Protein AF-A0A3M9N7W4-F1 (afdb_monomer_lite)

pLDDT: mean 87.43, std 9.18, range [45.81, 93.56]

Secondary structure (DSSP, 8-state):
-HHHHHHTS-HHHHHHHHHHHTS---HHHHHHHHT--HHHHHHHHHHHHHHHHHHHH---

Organism: NCBI:txid2294116

Radius of gyration: 11.85 Å; chains: 1; bounding box: 35×18×24 Å

Foldseek 3Di:
DLVVLLVPQDPVLNVLCCCCPVVVDDLVVVCVVVVHDSVVSVVSPVVSVVSSCCVVVVPD

Structure (mmCIF, N/CA/C/O backbone):
data_AF-A0A3M9N7W4-F1
#
_entry.id   AF-A0A3M9N7W4-F1
#
loop_
_atom_site.group_PDB
_atom_site.id
_atom_site.type_symbol
_atom_site.label_atom_id
_atom_site.label_alt_id
_atom_site.label_comp_id
_atom_site.label_asym_id
_atom_site.label_entity_id
_atom_site.label_seq_id
_atom_site.pdbx_PDB_ins_code
_atom_site.Cartn_x
_atom_site.Cartn_y
_atom_site.Cartn_z
_atom_site.occupancy
_atom_site.B_iso_or_equiv
_atom_site.auth_seq_id
_atom_site.auth_comp_id
_atom_site.auth_asym_id
_atom_site.auth_atom_id
_atom_site.pdbx_PDB_model_num
ATOM 1 N N . MET A 1 1 ? 10.286 7.291 -10.896 1.00 63.88 1 MET A N 1
ATOM 2 C CA . MET A 1 1 ? 10.832 6.025 -10.348 1.00 63.88 1 MET A CA 1
ATOM 3 C C . MET A 1 1 ? 10.099 5.515 -9.104 1.00 63.88 1 MET A C 1
ATOM 5 O O . MET A 1 1 ? 9.765 4.340 -9.101 1.00 63.88 1 MET A O 1
ATOM 9 N N . LEU A 1 2 ? 9.804 6.322 -8.069 1.00 72.38 2 LEU A N 1
ATOM 10 C CA . LEU A 1 2 ? 8.981 5.847 -6.932 1.00 72.38 2 LEU A CA 1
ATOM 11 C C . LEU A 1 2 ? 7.475 5.826 -7.251 1.00 72.38 2 LEU A C 1
ATOM 13 O O . LEU A 1 2 ? 6.787 4.868 -6.912 1.00 72.38 2 LEU A O 1
ATOM 17 N N . TYR A 1 3 ? 6.975 6.861 -7.931 1.00 77.00 3 TYR A N 1
ATOM 18 C CA . TYR A 1 3 ? 5.570 6.939 -8.336 1.00 77.00 3 TYR A CA 1
ATOM 19 C C . TYR A 1 3 ? 5.178 5.784 -9.264 1.00 77.00 3 TYR A C 1
ATOM 21 O O . TYR A 1 3 ? 4.165 5.146 -9.007 1.00 77.00 3 TYR A O 1
ATOM 29 N N . ASP A 1 4 ? 6.029 5.419 -10.228 1.00 83.25 4 ASP A N 1
ATOM 30 C CA . ASP A 1 4 ? 5.817 4.268 -11.121 1.00 83.25 4 ASP A CA 1
ATOM 31 C C . ASP A 1 4 ? 5.656 2.948 -10.351 1.00 83.25 4 ASP A C 1
ATOM 33 O O . ASP A 1 4 ? 4.768 2.147 -10.634 1.00 83.25 4 ASP A O 1
ATOM 37 N N . ALA A 1 5 ? 6.474 2.729 -9.315 1.00 85.44 5 ALA A N 1
ATOM 38 C CA . ALA A 1 5 ? 6.376 1.536 -8.476 1.00 85.44 5 ALA A CA 1
ATOM 39 C C . ALA A 1 5 ? 5.065 1.498 -7.671 1.00 85.44 5 ALA A C 1
ATOM 41 O O . ALA A 1 5 ? 4.500 0.426 -7.457 1.00 85.44 5 ALA A O 1
ATOM 42 N N . ILE A 1 6 ? 4.565 2.664 -7.243 1.00 84.56 6 ILE A N 1
ATOM 43 C CA . ILE A 1 6 ? 3.266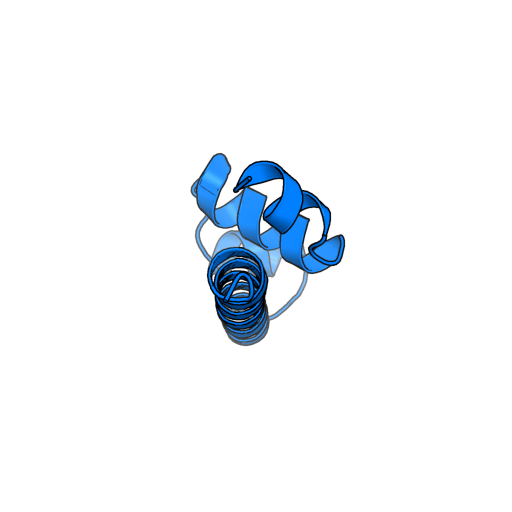 2.800 -6.567 1.00 84.56 6 ILE A CA 1
ATOM 44 C C . ILE A 1 6 ? 2.111 2.601 -7.560 1.00 84.56 6 ILE A C 1
ATOM 46 O O . ILE A 1 6 ? 1.056 2.093 -7.179 1.00 84.56 6 ILE A O 1
ATOM 50 N N . GLU A 1 7 ? 2.286 2.982 -8.824 1.00 87.00 7 GLU A N 1
ATOM 51 C CA . GLU A 1 7 ? 1.299 2.772 -9.889 1.00 87.00 7 GLU A CA 1
ATOM 52 C C . GLU A 1 7 ? 1.147 1.294 -10.250 1.00 87.00 7 GLU A C 1
ATOM 54 O O . GLU A 1 7 ? 0.032 0.846 -10.499 1.00 87.00 7 GLU A O 1
ATOM 59 N N . LEU A 1 8 ? 2.243 0.535 -10.180 1.00 86.81 8 LEU A N 1
ATOM 60 C CA . LEU A 1 8 ? 2.271 -0.916 -10.376 1.00 86.81 8 LEU A CA 1
ATOM 61 C C . LEU A 1 8 ? 1.675 -1.710 -9.198 1.00 86.81 8 LEU A C 1
ATOM 63 O O . LEU A 1 8 ? 1.478 -2.922 -9.308 1.00 86.81 8 LEU A O 1
ATOM 67 N N . LEU A 1 9 ? 1.385 -1.065 -8.059 1.00 87.81 9 LEU A N 1
ATOM 68 C CA . LEU A 1 9 ? 0.718 -1.742 -6.949 1.00 87.81 9 LEU A CA 1
ATOM 69 C C . LEU A 1 9 ? -0.731 -2.091 -7.314 1.00 87.81 9 LEU A C 1
ATOM 71 O O . LEU A 1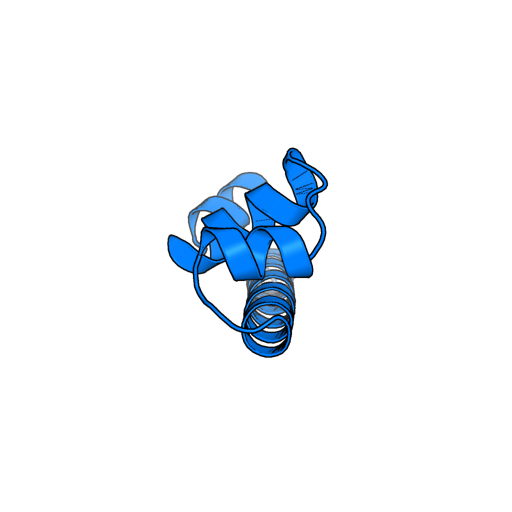 9 ? -1.441 -1.272 -7.900 1.00 87.81 9 LEU A O 1
ATOM 75 N N . PRO A 1 10 ? -1.241 -3.243 -6.843 1.00 89.38 10 PRO A N 1
ATOM 76 C CA . PRO A 1 10 ? -2.655 -3.563 -6.967 1.00 89.38 10 PRO A CA 1
ATOM 77 C C . PRO A 1 10 ? -3.527 -2.454 -6.366 1.00 89.38 10 PRO A C 1
ATOM 79 O O . PRO A 1 10 ? -3.171 -1.914 -5.309 1.00 89.38 10 PRO A O 1
ATOM 82 N N . PRO A 1 11 ? -4.704 -2.170 -6.948 1.00 87.62 11 PRO A N 1
ATOM 83 C CA . PRO A 1 11 ? -5.526 -1.011 -6.592 1.00 87.62 11 PRO A CA 1
ATOM 84 C C . PRO A 1 11 ? -5.850 -0.949 -5.095 1.00 87.62 11 PRO A C 1
ATOM 86 O O . PRO A 1 11 ? -5.767 0.111 -4.479 1.00 87.62 11 PRO A O 1
ATOM 89 N N . ARG A 1 12 ? -6.110 -2.102 -4.468 1.00 87.69 12 ARG A N 1
ATOM 90 C CA . ARG A 1 12 ? -6.398 -2.202 -3.029 1.00 87.69 12 ARG A CA 1
ATOM 91 C C . ARG A 1 12 ? -5.183 -1.868 -2.151 1.00 87.69 12 ARG A C 1
ATOM 93 O O . ARG A 1 12 ? -5.326 -1.181 -1.147 1.00 87.69 12 ARG A O 1
ATOM 100 N N . ARG A 1 13 ? -3.974 -2.294 -2.546 1.00 90.00 13 ARG A N 1
ATOM 101 C CA . ARG A 1 13 ? -2.722 -1.958 -1.835 1.00 90.00 13 ARG A CA 1
ATOM 102 C C . ARG A 1 13 ? -2.329 -0.501 -2.051 1.00 90.00 13 ARG A C 1
ATOM 104 O O . ARG A 1 13 ? -1.931 0.147 -1.090 1.00 90.00 13 ARG A O 1
ATOM 111 N N . LYS A 1 14 ? -2.487 0.022 -3.273 1.00 92.00 14 LYS A N 1
ATOM 112 C CA . LYS A 1 14 ? -2.273 1.444 -3.591 1.00 92.00 14 LYS A CA 1
ATOM 113 C C . LYS A 1 14 ? -3.184 2.330 -2.741 1.00 92.00 14 LYS A C 1
ATOM 115 O O . LYS A 1 14 ? -2.711 3.309 -2.171 1.00 92.00 14 LYS A O 1
ATOM 120 N N . LEU A 1 15 ? -4.458 1.952 -2.609 1.00 91.25 15 LEU A N 1
ATOM 121 C CA . LEU A 1 15 ? -5.426 2.657 -1.771 1.00 91.25 15 LEU A CA 1
ATOM 122 C C . LEU A 1 15 ? -5.002 2.655 -0.299 1.00 91.25 15 LEU A C 1
ATOM 124 O O . LEU A 1 15 ? -4.862 3.724 0.282 1.00 91.25 15 LEU A O 1
ATOM 128 N N . ILE A 1 16 ? -4.724 1.483 0.281 1.00 91.38 16 ILE A N 1
ATOM 129 C CA . ILE A 1 16 ? -4.287 1.366 1.684 1.00 91.38 16 ILE A CA 1
ATOM 130 C C . ILE A 1 16 ? -3.004 2.170 1.938 1.00 91.38 16 ILE A C 1
ATOM 132 O O . ILE A 1 16 ? -2.912 2.899 2.925 1.00 91.38 16 ILE A O 1
ATOM 136 N N . PHE A 1 17 ? -2.030 2.084 1.029 1.00 90.69 17 PHE A N 1
ATOM 137 C CA . PHE A 1 17 ? -0.786 2.839 1.131 1.00 90.69 17 PHE A CA 1
ATOM 138 C C . PHE A 1 17 ? -1.036 4.350 1.071 1.00 90.69 17 PHE A C 1
ATOM 140 O O . PHE A 1 17 ? -0.492 5.076 1.896 1.00 90.69 17 PHE A O 1
ATOM 147 N N . LYS A 1 18 ? -1.900 4.834 0.165 1.00 91.06 18 LYS A N 1
ATOM 148 C CA . LYS A 1 18 ? -2.298 6.251 0.111 1.00 91.06 18 LYS A CA 1
ATOM 149 C C . LYS A 1 18 ? -3.029 6.697 1.376 1.00 91.06 18 LYS A C 1
ATOM 151 O O . LYS A 1 18 ? -2.691 7.744 1.909 1.00 91.06 18 LYS A O 1
ATOM 156 N N . LEU A 1 19 ? -3.983 5.924 1.885 1.00 91.69 19 LEU A N 1
ATOM 157 C CA . LEU A 1 19 ? -4.715 6.293 3.102 1.00 91.69 19 LEU A CA 1
ATOM 158 C C . LEU A 1 19 ? -3.772 6.405 4.311 1.00 91.69 19 LEU A C 1
ATOM 160 O O . LEU A 1 19 ? -3.880 7.333 5.104 1.00 91.69 19 LEU A O 1
ATOM 164 N N . CYS A 1 20 ? -2.797 5.503 4.420 1.00 90.56 20 CYS A N 1
ATOM 165 C CA . CYS A 1 20 ? -1.824 5.531 5.507 1.00 90.56 20 CYS A CA 1
ATOM 166 C C . CYS A 1 20 ? -0.748 6.620 5.325 1.00 90.56 20 CYS A C 1
ATOM 168 O O . CYS A 1 20 ? -0.391 7.288 6.289 1.00 90.56 20 CYS A O 1
ATOM 170 N N . LYS A 1 21 ? -0.215 6.815 4.107 1.00 86.38 21 LYS A N 1
ATOM 171 C CA . LYS A 1 21 ? 0.916 7.731 3.845 1.00 86.38 21 LYS A CA 1
ATOM 172 C C . LYS A 1 21 ? 0.534 9.140 3.406 1.00 86.38 21 LYS A C 1
ATOM 174 O O . LYS A 1 21 ? 1.302 10.053 3.673 1.00 86.38 21 LYS A O 1
ATOM 179 N N . ILE A 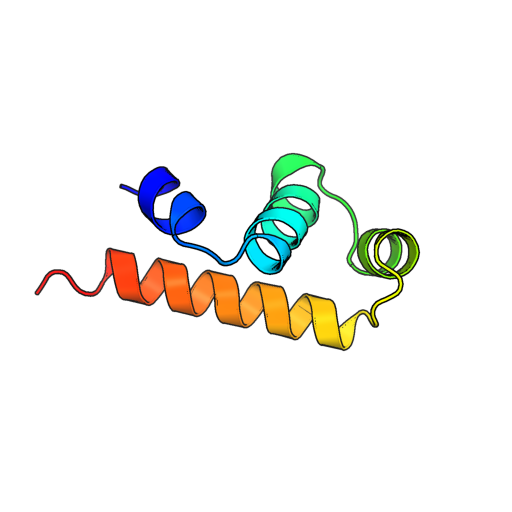1 22 ? -0.583 9.308 2.705 1.00 87.50 22 ILE A N 1
ATOM 180 C CA . ILE A 1 22 ? -1.064 10.613 2.227 1.00 87.50 22 ILE A CA 1
ATOM 181 C C . ILE A 1 22 ? -2.098 11.179 3.189 1.00 87.50 22 ILE A C 1
ATOM 183 O O . ILE A 1 22 ? -1.977 12.328 3.591 1.00 87.50 22 ILE A O 1
ATOM 187 N N . GLU A 1 23 ? -3.084 10.378 3.592 1.00 90.69 23 GLU A N 1
ATOM 188 C CA . GLU A 1 23 ? -4.113 10.849 4.528 1.00 90.69 23 GLU A CA 1
ATOM 189 C C . GLU A 1 23 ? -3.711 10.702 6.003 1.00 90.69 23 GLU A C 1
ATOM 191 O O . GLU A 1 23 ? -4.483 11.082 6.877 1.00 90.69 23 GLU A O 1
ATOM 196 N N . CYS A 1 24 ? -2.528 10.141 6.296 1.00 89.94 24 CYS A N 1
ATOM 197 C CA . CYS A 1 24 ? -2.044 9.885 7.659 1.00 89.94 24 CYS A CA 1
ATOM 198 C C . CYS A 1 24 ? -3.070 9.162 8.552 1.00 89.94 24 CYS A C 1
ATOM 200 O O . CYS A 1 24 ? -3.074 9.325 9.773 1.00 89.94 24 CYS A O 1
ATOM 202 N N . LYS A 1 25 ? -3.952 8.352 7.951 1.00 91.69 25 LYS A N 1
ATOM 203 C CA . LYS A 1 25 ? -4.967 7.606 8.691 1.00 91.69 25 LYS A CA 1
ATOM 204 C C . LYS A 1 25 ? -4.330 6.459 9.455 1.00 91.69 25 LYS A C 1
ATOM 206 O O . LYS A 1 25 ? -3.444 5.759 8.957 1.00 91.69 25 LYS A O 1
ATOM 211 N N . SER A 1 26 ? -4.853 6.230 10.653 1.00 92.62 26 SER A N 1
ATOM 212 C CA . SER A 1 26 ? -4.462 5.085 11.470 1.00 92.62 26 SER A CA 1
ATOM 213 C C . SER A 1 26 ? -5.000 3.786 10.877 1.00 92.62 26 SER A C 1
ATOM 215 O O . SER A 1 26 ? -6.043 3.772 10.217 1.00 92.62 26 SER A O 1
ATOM 217 N N . TYR A 1 27 ? -4.317 2.673 11.147 1.00 92.12 27 TYR A N 1
ATOM 218 C CA . TYR A 1 27 ? -4.735 1.357 10.659 1.00 92.12 27 TYR A CA 1
ATOM 219 C C . TYR A 1 27 ? -6.175 1.016 11.055 1.00 92.12 27 TYR A C 1
ATOM 221 O O . TYR A 1 27 ? -6.907 0.473 10.236 1.00 92.12 27 TYR A O 1
ATOM 229 N N . GLU A 1 28 ? -6.614 1.413 12.250 1.00 93.19 28 GLU A N 1
ATOM 230 C CA . GLU A 1 28 ? -7.991 1.222 12.720 1.00 93.19 28 GLU A CA 1
ATOM 231 C C . GLU A 1 28 ? -9.020 1.968 11.863 1.00 93.19 28 GLU A C 1
ATOM 233 O O . GLU A 1 28 ? -10.029 1.391 11.465 1.00 93.19 28 GLU A O 1
ATOM 238 N N . GLN A 1 29 ? -8.747 3.223 11.495 1.00 93.19 29 GLN A N 1
ATOM 239 C CA . GLN A 1 29 ? -9.649 4.003 10.642 1.00 93.19 29 GLN A CA 1
ATOM 240 C C . GLN A 1 29 ? -9.758 3.404 9.244 1.00 93.19 29 GLN A C 1
ATOM 242 O O . GLN A 1 29 ? -10.850 3.302 8.694 1.00 93.19 29 GLN A O 1
ATOM 247 N N . ILE A 1 30 ? -8.631 2.977 8.676 1.00 92.88 30 ILE A N 1
ATOM 248 C CA . ILE A 1 30 ? -8.609 2.327 7.364 1.00 92.88 30 ILE A CA 1
ATOM 249 C C . ILE A 1 30 ? -9.324 0.966 7.444 1.00 92.88 30 ILE A C 1
ATOM 251 O O . ILE A 1 30 ? -10.025 0.586 6.507 1.00 92.88 30 ILE A O 1
ATOM 255 N N . SER A 1 31 ? -9.190 0.262 8.572 1.00 93.44 31 SER A N 1
ATOM 256 C CA . SER A 1 31 ? -9.849 -1.020 8.850 1.00 93.44 31 SER A CA 1
ATOM 257 C C . SER A 1 31 ? -11.362 -0.861 8.862 1.00 93.44 31 SER A C 1
ATOM 259 O O . SER A 1 31 ? -12.063 -1.572 8.144 1.00 93.44 31 SER A O 1
ATOM 261 N N . LEU A 1 32 ? -11.857 0.136 9.597 1.00 93.38 32 LEU A N 1
ATOM 262 C CA . LEU A 1 32 ? -13.270 0.513 9.628 1.00 93.38 32 LEU A CA 1
ATOM 263 C C . LEU A 1 32 ? -13.772 0.967 8.250 1.00 93.38 3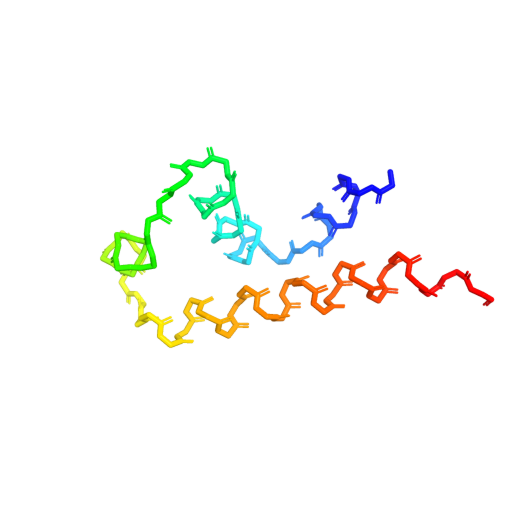2 LEU A C 1
ATOM 265 O O . LEU A 1 32 ? -14.837 0.5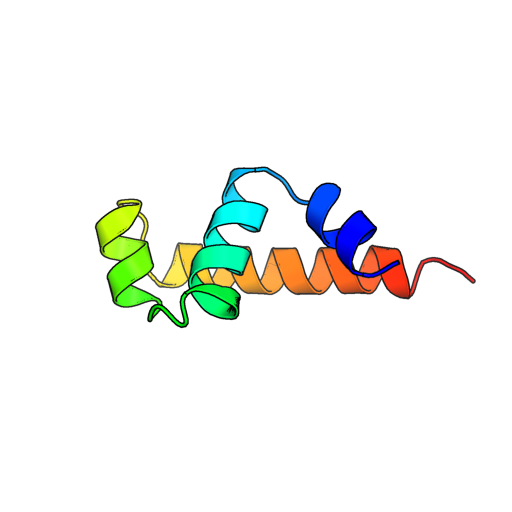42 7.815 1.00 93.38 32 LEU A O 1
ATOM 269 N N . GLN A 1 33 ? -12.991 1.781 7.535 1.00 92.12 33 GLN A N 1
ATOM 270 C CA . GLN A 1 33 ? -13.381 2.340 6.239 1.00 92.12 33 GLN A CA 1
ATOM 271 C C . GLN A 1 33 ? -13.473 1.279 5.129 1.00 92.12 33 GLN A C 1
ATOM 273 O O . GLN A 1 33 ? -14.315 1.389 4.241 1.00 92.12 33 GLN A O 1
ATOM 278 N N . LEU A 1 34 ? -12.600 0.269 5.151 1.00 89.69 34 LEU A N 1
ATOM 279 C CA . LEU A 1 34 ? -12.550 -0.792 4.138 1.00 89.69 34 LEU A CA 1
ATOM 280 C C . LEU A 1 34 ? -13.216 -2.101 4.586 1.00 89.69 34 LEU A C 1
ATOM 282 O O . LEU A 1 34 ? -13.318 -3.023 3.774 1.00 89.69 34 LEU A O 1
ATOM 286 N N . GLY A 1 35 ? -13.632 -2.198 5.852 1.00 92.12 35 GLY A N 1
ATOM 287 C CA . GLY A 1 35 ? -14.188 -3.414 6.446 1.00 92.12 35 GLY A CA 1
ATOM 288 C C . GLY A 1 35 ? -13.188 -4.574 6.505 1.00 92.12 35 GLY A C 1
ATOM 289 O O . GLY A 1 35 ? -13.578 -5.726 6.329 1.00 92.12 35 GLY A O 1
ATOM 290 N N . VAL A 1 36 ? -11.894 -4.290 6.683 1.00 90.38 36 VAL A N 1
ATOM 291 C CA . VAL A 1 36 ? -10.822 -5.304 6.740 1.00 90.38 36 VAL A CA 1
ATOM 292 C C . VAL A 1 36 ? -10.022 -5.150 8.020 1.00 90.38 36 VAL A C 1
ATOM 294 O O . VAL A 1 36 ? -9.743 -4.034 8.419 1.00 90.38 36 VAL A O 1
ATOM 297 N N . SER A 1 37 ? -9.583 -6.242 8.638 1.00 93.56 37 SER A N 1
ATOM 298 C CA . SER A 1 37 ? -8.876 -6.181 9.922 1.00 93.56 37 SER A CA 1
ATOM 299 C C . SER A 1 37 ? -7.552 -5.406 9.846 1.00 93.56 37 SER A C 1
ATOM 301 O O . SER A 1 37 ? -6.843 -5.454 8.837 1.00 93.56 37 SER A O 1
ATOM 303 N N . CYS A 1 38 ? -7.136 -4.785 10.956 1.00 92.94 38 CYS A N 1
ATOM 304 C CA . CYS A 1 38 ? -5.830 -4.117 11.071 1.00 92.94 38 CYS A CA 1
ATOM 305 C C . CYS A 1 38 ? -4.654 -5.022 10.652 1.00 92.94 38 CYS A C 1
ATOM 307 O O . CYS A 1 38 ? -3.714 -4.560 10.004 1.00 92.94 38 CYS A O 1
ATOM 309 N N . SER A 1 39 ? -4.726 -6.325 10.944 1.00 93.12 39 SER A N 1
ATOM 310 C CA . SER A 1 39 ? -3.735 -7.317 10.501 1.00 93.12 39 SER A CA 1
ATOM 311 C C . SER A 1 39 ? -3.658 -7.426 8.975 1.00 93.12 39 SER A C 1
ATOM 313 O O . SER A 1 39 ? -2.567 -7.474 8.411 1.00 93.12 39 SER A O 1
ATOM 315 N N . THR A 1 40 ? -4.805 -7.399 8.292 1.00 92.25 40 THR A N 1
ATOM 316 C CA . THR A 1 40 ? -4.893 -7.395 6.826 1.00 92.25 40 THR A CA 1
ATOM 317 C C . THR A 1 40 ? -4.263 -6.129 6.252 1.00 92.25 40 THR A C 1
ATOM 319 O O . THR A 1 40 ? -3.541 -6.187 5.259 1.00 92.25 40 THR A O 1
ATOM 322 N N . ILE A 1 41 ? -4.468 -4.983 6.902 1.00 92.19 41 ILE A N 1
ATOM 323 C CA . ILE A 1 41 ? -3.854 -3.711 6.503 1.00 92.19 41 ILE A CA 1
ATOM 324 C C . ILE A 1 41 ? -2.339 -3.752 6.653 1.00 92.19 41 ILE A C 1
ATOM 326 O O . ILE A 1 41 ? -1.632 -3.384 5.715 1.00 92.19 41 ILE A O 1
ATOM 330 N N . SER A 1 42 ? -1.844 -4.240 7.791 1.00 92.56 42 SER A N 1
ATOM 331 C CA . SER A 1 42 ? -0.409 -4.419 8.021 1.00 92.56 42 SER A CA 1
ATOM 332 C C . SER A 1 42 ? 0.213 -5.318 6.948 1.00 92.56 42 SER A C 1
ATOM 334 O O . SER A 1 42 ? 1.195 -4.935 6.309 1.00 92.56 42 SER A O 1
ATOM 336 N N . ASP A 1 43 ? -0.420 -6.454 6.642 1.00 93.56 43 ASP A N 1
ATOM 337 C CA . ASP A 1 43 ? 0.017 -7.356 5.573 1.00 93.56 43 ASP A CA 1
ATOM 338 C C . ASP A 1 43 ? 0.036 -6.659 4.197 1.00 93.56 43 ASP A C 1
ATOM 340 O O . ASP A 1 43 ? 1.015 -6.765 3.449 1.00 93.56 43 ASP A O 1
ATOM 344 N N . HIS A 1 44 ? -0.989 -5.862 3.878 1.00 91.38 44 HIS A N 1
ATOM 345 C CA . HIS A 1 44 ? -1.018 -5.061 2.654 1.00 91.38 44 HIS A CA 1
ATOM 346 C C . HIS A 1 44 ? 0.114 -4.028 2.589 1.00 91.38 44 HIS A C 1
ATOM 348 O O . HIS A 1 44 ? 0.725 -3.897 1.525 1.00 91.38 44 HIS A O 1
ATOM 354 N N . ILE A 1 45 ? 0.417 -3.332 3.689 1.00 91.88 45 ILE A N 1
ATOM 355 C CA . ILE A 1 45 ? 1.502 -2.341 3.778 1.00 91.88 45 ILE A CA 1
ATOM 356 C C . ILE A 1 45 ? 2.869 -3.016 3.629 1.00 91.88 45 ILE A C 1
ATOM 358 O O . ILE A 1 45 ? 3.694 -2.559 2.837 1.00 91.88 45 ILE A O 1
ATOM 362 N N . VAL A 1 46 ? 3.110 -4.128 4.329 1.00 93.06 46 VAL A N 1
ATOM 363 C CA . VAL A 1 46 ? 4.365 -4.889 4.227 1.00 93.06 46 VAL A CA 1
ATOM 364 C C . VAL A 1 46 ? 4.563 -5.407 2.803 1.00 93.06 46 VAL A C 1
ATOM 366 O O . VAL A 1 46 ? 5.641 -5.232 2.230 1.00 93.06 46 VAL A O 1
ATOM 369 N N . LYS A 1 47 ? 3.522 -5.981 2.188 1.00 91.44 47 LYS A N 1
ATOM 370 C CA . LYS A 1 47 ? 3.574 -6.439 0.791 1.00 91.44 47 LYS A CA 1
ATOM 371 C C . LYS A 1 47 ? 3.783 -5.284 -0.186 1.00 91.44 47 LYS A C 1
ATOM 373 O O . LYS A 1 47 ? 4.547 -5.450 -1.132 1.00 91.44 47 LYS A O 1
ATOM 378 N N . ALA A 1 48 ? 3.157 -4.128 0.038 1.00 90.75 48 ALA A N 1
ATOM 379 C CA . ALA A 1 48 ? 3.368 -2.937 -0.784 1.00 90.75 48 ALA A CA 1
ATOM 380 C C . ALA A 1 48 ? 4.818 -2.441 -0.695 1.00 90.75 48 ALA A C 1
ATOM 382 O O . ALA A 1 48 ? 5.457 -2.249 -1.725 1.00 90.75 48 ALA A O 1
ATOM 383 N N . ASN A 1 49 ? 5.373 -2.325 0.515 1.00 90.25 49 ASN A N 1
ATOM 384 C CA . ASN A 1 49 ? 6.769 -1.933 0.719 1.00 90.25 49 ASN A CA 1
ATOM 385 C C . ASN A 1 49 ? 7.745 -2.935 0.099 1.00 90.25 49 ASN A C 1
ATOM 387 O O . ASN A 1 49 ? 8.700 -2.526 -0.557 1.00 90.25 49 ASN A O 1
ATOM 391 N N . ARG A 1 50 ? 7.503 -4.244 0.264 1.00 90.69 50 ARG A N 1
ATOM 392 C CA . ARG A 1 50 ? 8.322 -5.285 -0.371 1.00 90.69 50 ARG A CA 1
ATOM 393 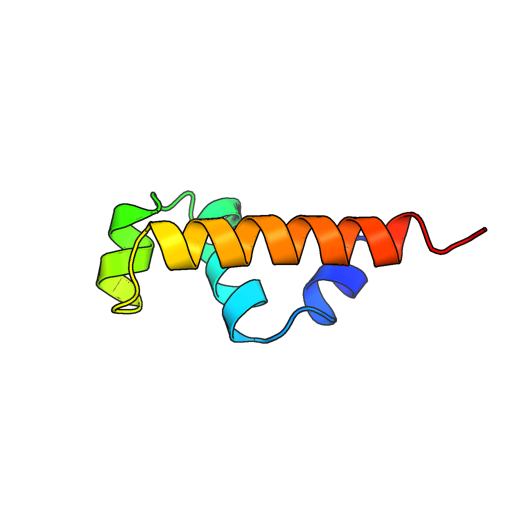C C . ARG A 1 50 ? 8.271 -5.162 -1.892 1.00 90.69 50 ARG A C 1
ATOM 395 O O . ARG A 1 50 ? 9.320 -5.192 -2.516 1.00 90.69 50 ARG A O 1
ATOM 402 N N . PHE A 1 51 ? 7.086 -4.974 -2.468 1.00 90.19 51 PHE A N 1
ATOM 403 C CA . PHE A 1 51 ? 6.916 -4.805 -3.909 1.00 90.19 51 PHE A CA 1
ATOM 404 C C . PHE A 1 51 ? 7.656 -3.568 -4.432 1.00 90.19 51 PHE A C 1
ATOM 406 O O . PHE A 1 51 ? 8.458 -3.687 -5.352 1.00 90.19 51 PHE A O 1
ATOM 413 N N . ILE A 1 52 ? 7.465 -2.403 -3.801 1.00 88.12 52 ILE A N 1
ATOM 414 C CA . ILE A 1 52 ? 8.179 -1.169 -4.164 1.00 88.12 52 ILE A CA 1
ATOM 415 C C . ILE A 1 52 ? 9.691 -1.388 -4.065 1.00 88.12 52 ILE A C 1
ATOM 417 O O . ILE A 1 52 ? 10.425 -1.043 -4.987 1.00 88.12 52 ILE A O 1
ATOM 421 N N . LYS A 1 53 ? 10.163 -2.010 -2.980 1.00 88.12 53 LYS A N 1
ATOM 422 C CA . LYS A 1 53 ? 11.580 -2.325 -2.785 1.00 88.12 53 LYS A CA 1
ATOM 423 C C . LYS A 1 53 ? 12.108 -3.257 -3.879 1.00 88.12 53 LYS A C 1
ATOM 425 O O . LYS A 1 53 ? 13.196 -3.010 -4.376 1.00 88.12 53 LYS A O 1
ATOM 430 N N . THR A 1 54 ? 11.352 -4.272 -4.293 1.00 88.56 54 THR A N 1
ATOM 431 C CA . THR A 1 54 ? 11.717 -5.152 -5.414 1.00 88.56 54 THR A CA 1
ATOM 432 C C . THR A 1 54 ? 11.793 -4.394 -6.735 1.00 88.56 54 THR A C 1
ATOM 434 O O . THR A 1 54 ? 12.741 -4.600 -7.476 1.00 88.56 54 THR A O 1
ATOM 437 N N . ILE A 1 55 ? 10.857 -3.491 -7.029 1.00 86.50 55 ILE A N 1
ATOM 438 C CA . ILE A 1 55 ? 10.906 -2.680 -8.258 1.00 86.50 55 ILE A CA 1
ATOM 439 C C . ILE A 1 55 ? 12.108 -1.722 -8.244 1.00 86.50 55 ILE A C 1
ATOM 441 O O . ILE A 1 55 ? 12.753 -1.520 -9.271 1.00 86.50 55 ILE A O 1
ATOM 445 N N . LEU A 1 56 ? 12.422 -1.134 -7.086 1.00 84.25 56 LEU A N 1
ATOM 446 C CA . LEU A 1 56 ? 13.529 -0.185 -6.946 1.00 84.25 56 LEU A CA 1
ATOM 447 C C . LEU A 1 56 ? 14.905 -0.864 -6.903 1.00 84.25 56 LEU A C 1
ATOM 449 O O . LEU A 1 56 ? 15.859 -0.301 -7.427 1.00 84.25 56 LEU A O 1
ATOM 453 N N . LEU A 1 57 ? 15.012 -2.048 -6.291 1.00 82.88 57 LEU A N 1
ATOM 454 C CA . LEU A 1 57 ? 16.259 -2.818 -6.186 1.00 82.88 57 LEU A CA 1
ATOM 455 C C . LEU A 1 57 ? 16.452 -3.825 -7.326 1.00 82.88 57 LEU A C 1
ATOM 457 O O . LEU A 1 57 ? 17.560 -4.297 -7.528 1.00 82.88 57 LEU A O 1
ATOM 461 N N . GLY A 1 58 ? 15.402 -4.148 -8.081 1.00 65.00 58 GLY A N 1
ATOM 462 C CA . GLY A 1 58 ? 15.425 -5.069 -9.223 1.00 65.00 58 GLY A CA 1
ATOM 463 C C . GLY A 1 58 ? 16.028 -4.479 -10.499 1.00 65.00 58 GLY A C 1
ATOM 464 O O . GLY A 1 58 ? 15.783 -4.995 -11.584 1.00 65.00 58 GLY A O 1
ATOM 465 N N . ARG A 1 59 ? 16.792 -3.388 -10.381 1.00 54.00 59 ARG A N 1
ATOM 466 C CA . ARG A 1 59 ? 17.723 -2.922 -11.409 1.00 54.00 59 ARG A CA 1
ATOM 467 C C . ARG A 1 59 ? 19.137 -3.253 -10.945 1.00 54.00 59 ARG A C 1
ATOM 469 O O . ARG A 1 59 ? 19.811 -2.394 -10.379 1.00 54.00 59 ARG A O 1
ATOM 476 N N . GLN A 1 60 ? 19.552 -4.493 -11.158 1.00 45.81 60 GLN A N 1
ATOM 477 C CA . GLN A 1 60 ? 20.960 -4.868 -11.175 1.00 45.81 60 GLN A CA 1
ATOM 478 C C . GLN A 1 60 ? 21.208 -5.771 -12.373 1.00 45.81 60 GLN A C 1
ATOM 480 O O . GLN A 1 60 ? 20.319 -6.609 -12.647 1.00 45.81 60 GLN A O 1
#

InterPro domains:
  IPR013249 RNA polymerase sigma factor 70, region 4 type 2 [PF08281] (2-48)
  IPR013324 RNA polymerase sigma factor, region 3/4-like [SSF88659] (2-56)
  IPR036388 Winged helix-like DNA-binding domain superfamily [G3DSA:1.10.10.10] (1-58)

Sequence (60 aa):
MLYDAIELLPPRRKLIFKLCKIECKSYEQISLQLGVSCSTISDHIVKANRFIKTILLGRQ